Protein AF-A0A8J4SZD4-F1 (afdb_monomer_lite)

pLDDT: mean 70.12, std 21.13, range [36.16, 98.0]

Foldseek 3Di:
DDDPPDDDDPPDPDDDDDDPPPPDDDPVVLVVLQVVLVVVVQVVQVVVQKHQVDDDPNQWDQDPVRHTDGDRIDHHPDVVVVVVVVVVVVVVVVVVVVVVVVD

Radius of gyration: 24.24 Å; chains: 1; bounding box: 62×41×63 Å

Organism: NCBI:txid100268

InterPro domains:
  IPR000719 Protein kinase domain [PS50011] (1-103)
  IPR011009 Protein kinase-like domain superfamily [SSF56112] (27-81)

Structure (mmCIF, N/CA/C/O backbone):
data_AF-A0A8J4SZD4-F1
#
_entry.id   AF-A0A8J4SZD4-F1
#
loop_
_atom_site.group_PDB
_atom_site.id
_atom_site.type_symbol
_atom_site.label_atom_id
_atom_site.label_alt_id
_atom_site.label_comp_id
_atom_site.label_asym_id
_atom_site.label_entity_id
_atom_site.label_seq_id
_atom_site.pdbx_PDB_ins_code
_atom_site.Cartn_x
_atom_site.Cartn_y
_atom_site.Cartn_z
_atom_site.occupancy
_atom_site.B_iso_or_equiv
_atom_site.auth_seq_id
_atom_site.auth_comp_id
_atom_site.auth_asym_id
_atom_site.auth_atom_id
_atom_site.pdbx_PDB_model_num
ATOM 1 N N . MET A 1 1 ? -27.948 -29.672 19.122 1.00 38.41 1 MET A N 1
ATOM 2 C CA . MET A 1 1 ? -26.916 -29.962 18.101 1.00 38.41 1 MET A CA 1
ATOM 3 C C . MET A 1 1 ? -26.993 -28.837 17.076 1.00 38.41 1 MET A C 1
ATOM 5 O O . MET A 1 1 ? -28.045 -28.695 16.470 1.00 38.41 1 MET A O 1
ATOM 9 N N . ARG A 1 2 ? -25.996 -27.942 17.000 1.00 39.59 2 ARG A N 1
ATOM 10 C CA . ARG A 1 2 ? -26.020 -26.793 16.070 1.00 39.59 2 ARG A CA 1
ATOM 11 C C . ARG A 1 2 ? -25.418 -27.229 14.737 1.00 39.59 2 ARG A C 1
ATOM 13 O O . ARG A 1 2 ? -24.335 -27.804 14.732 1.00 39.59 2 ARG A O 1
ATOM 20 N N . ASN A 1 3 ? -26.155 -27.000 13.656 1.00 36.16 3 ASN A N 1
ATOM 21 C CA . ASN A 1 3 ? -25.737 -27.298 12.292 1.00 36.16 3 ASN A CA 1
ATOM 22 C C . ASN A 1 3 ? -24.805 -26.180 11.791 1.00 36.16 3 ASN A C 1
ATOM 24 O O . ASN A 1 3 ? -25.086 -25.003 12.014 1.00 36.16 3 ASN A O 1
ATOM 28 N N . ALA A 1 4 ? -23.682 -26.564 11.190 1.00 50.00 4 ALA A N 1
ATOM 29 C CA . ALA A 1 4 ? -22.552 -25.710 10.837 1.00 50.00 4 ALA A CA 1
ATOM 30 C C . ALA A 1 4 ? -22.607 -25.308 9.355 1.00 50.00 4 ALA A C 1
ATOM 32 O O . ALA A 1 4 ? -21.915 -25.891 8.524 1.00 50.00 4 ALA A O 1
ATOM 33 N N . SER A 1 5 ? -23.448 -24.331 9.013 1.00 51.81 5 SER A N 1
ATOM 34 C CA . SER A 1 5 ? -23.597 -23.896 7.616 1.00 51.81 5 SER A CA 1
ATOM 35 C C . SER A 1 5 ? -23.853 -22.396 7.426 1.00 51.81 5 SER A C 1
ATOM 37 O O . SER A 1 5 ? -24.392 -22.002 6.397 1.00 51.81 5 SER A O 1
ATOM 39 N N . GLU A 1 6 ? -23.435 -21.546 8.365 1.00 47.16 6 GLU A N 1
ATOM 40 C CA . GLU A 1 6 ? -23.302 -20.107 8.092 1.00 47.16 6 GLU A CA 1
ATOM 41 C C . GLU A 1 6 ? -21.835 -19.794 7.761 1.00 47.16 6 GLU A C 1
ATOM 43 O O . GLU A 1 6 ? -20.962 -20.079 8.586 1.00 47.16 6 GLU A O 1
ATOM 48 N N . PRO A 1 7 ? -21.514 -19.273 6.561 1.00 45.66 7 PRO A N 1
ATOM 49 C CA . PRO A 1 7 ? -20.153 -18.882 6.243 1.00 45.66 7 PRO A CA 1
ATOM 50 C C . PRO A 1 7 ? -19.784 -17.584 6.971 1.00 45.66 7 PRO A C 1
ATOM 52 O O . PRO A 1 7 ? -20.636 -16.743 7.249 1.00 45.66 7 PRO A O 1
ATOM 55 N N . LEU A 1 8 ? -18.485 -17.489 7.260 1.00 41.41 8 LEU A N 1
ATOM 56 C CA . LEU A 1 8 ? -17.723 -16.397 7.871 1.00 41.41 8 LEU A CA 1
ATOM 57 C C . LEU A 1 8 ? -18.346 -15.009 7.667 1.00 41.41 8 LEU A C 1
ATOM 59 O O . LEU A 1 8 ? -18.814 -14.681 6.579 1.00 41.41 8 LEU A O 1
ATOM 63 N N . SER A 1 9 ? -18.292 -14.169 8.699 1.00 45.34 9 SER A N 1
ATOM 64 C CA . SER A 1 9 ? -18.707 -12.766 8.666 1.00 45.34 9 SER A CA 1
ATOM 65 C C . SER A 1 9 ? -17.940 -11.974 7.599 1.00 45.34 9 SER A C 1
ATOM 67 O O . SER A 1 9 ? -16.925 -11.341 7.878 1.00 45.34 9 SER A O 1
ATOM 69 N N . VAL A 1 10 ? -18.423 -11.998 6.356 1.00 43.66 10 VAL A N 1
ATOM 70 C CA . VAL A 1 10 ? -17.891 -11.194 5.255 1.00 43.66 10 VAL A CA 1
ATOM 71 C C . VAL A 1 10 ? -18.336 -9.754 5.479 1.00 43.66 10 VAL A C 1
ATOM 73 O O . VAL A 1 10 ? -19.457 -9.371 5.137 1.00 43.66 10 VAL A O 1
ATOM 76 N N . ILE A 1 11 ? -17.459 -8.929 6.050 1.00 52.91 11 ILE A N 1
ATOM 77 C CA . ILE A 1 11 ? -17.645 -7.476 6.047 1.00 52.91 11 ILE A CA 1
ATOM 78 C C . ILE A 1 11 ? -17.439 -7.001 4.606 1.00 52.91 11 ILE A C 1
ATOM 80 O O . ILE A 1 11 ? -16.327 -6.734 4.157 1.00 52.91 11 ILE A O 1
ATOM 84 N N . ARG A 1 12 ? -18.532 -6.929 3.845 1.00 44.88 12 ARG A N 1
ATOM 85 C CA . ARG A 1 12 ? -18.533 -6.364 2.497 1.00 44.88 12 ARG A CA 1
ATOM 86 C C . ARG A 1 12 ? -18.556 -4.844 2.618 1.00 44.88 12 ARG A C 1
ATOM 88 O O . ARG A 1 12 ? -19.580 -4.269 2.977 1.00 44.88 12 ARG A O 1
ATOM 95 N N . LEU A 1 13 ? -17.443 -4.188 2.302 1.00 43.53 13 LEU A N 1
ATOM 96 C CA . LEU A 1 13 ? -17.398 -2.731 2.162 1.00 43.53 13 LEU A CA 1
ATOM 97 C C . LEU A 1 13 ? -18.167 -2.338 0.885 1.00 43.53 13 LEU A C 1
ATOM 99 O O . LEU A 1 13 ? -17.591 -2.217 -0.192 1.00 43.53 13 LEU A O 1
ATOM 103 N N . SER A 1 14 ? -19.497 -2.223 0.975 1.00 40.88 14 SER A N 1
ATOM 104 C CA . SER A 1 14 ? -20.357 -1.799 -0.136 1.00 40.88 14 SER A CA 1
ATOM 105 C C . SER A 1 14 ? -20.154 -0.311 -0.435 1.00 40.88 14 SER A C 1
ATOM 107 O O . SER A 1 14 ? -20.367 0.540 0.427 1.00 40.88 14 SER A O 1
ATOM 109 N N . THR A 1 15 ? -19.768 0.000 -1.668 1.00 46.84 15 THR A N 1
ATOM 110 C CA . THR A 1 15 ? -19.283 1.306 -2.142 1.00 46.84 15 THR A CA 1
ATOM 111 C C . THR A 1 15 ? -20.367 2.295 -2.602 1.00 46.84 15 THR A C 1
ATOM 113 O O . THR A 1 15 ? -20.072 3.198 -3.379 1.00 46.84 15 THR A O 1
ATOM 116 N N . THR A 1 16 ? -21.617 2.199 -2.139 1.00 42.69 16 THR A N 1
ATOM 117 C CA . THR A 1 16 ? -22.714 3.046 -2.670 1.00 42.69 16 THR A CA 1
ATOM 118 C C . THR A 1 16 ? -23.159 4.221 -1.800 1.00 42.69 16 THR A C 1
ATOM 120 O O . THR A 1 16 ? -24.014 4.988 -2.227 1.00 42.69 16 THR A O 1
ATOM 123 N N . GLU A 1 17 ? -22.557 4.457 -0.638 1.00 40.59 17 GLU A N 1
ATOM 124 C CA . GLU A 1 17 ? -22.859 5.638 0.181 1.00 40.59 17 GLU A CA 1
ATOM 125 C C . GLU A 1 17 ? -21.604 6.512 0.281 1.00 40.59 17 GLU A C 1
ATOM 127 O O . GLU A 1 17 ? -20.537 6.047 0.682 1.00 40.59 17 GLU A O 1
ATOM 132 N N . ARG A 1 18 ? -21.723 7.783 -0.133 1.00 39.03 18 ARG A N 1
ATOM 133 C CA . ARG A 1 18 ? -20.653 8.799 -0.082 1.00 39.03 18 ARG A CA 1
ATOM 134 C C . ARG A 1 18 ? -19.902 8.701 1.253 1.00 39.03 18 ARG A C 1
ATOM 136 O O . ARG A 1 18 ? -20.573 8.723 2.289 1.00 39.03 18 ARG A O 1
ATOM 143 N N . PRO A 1 19 ? -18.556 8.653 1.285 1.00 42.69 19 PRO A N 1
ATOM 144 C CA . PRO A 1 19 ? -17.849 8.467 2.538 1.00 42.69 19 PRO A CA 1
ATOM 145 C C . PRO A 1 19 ? -17.997 9.742 3.367 1.00 42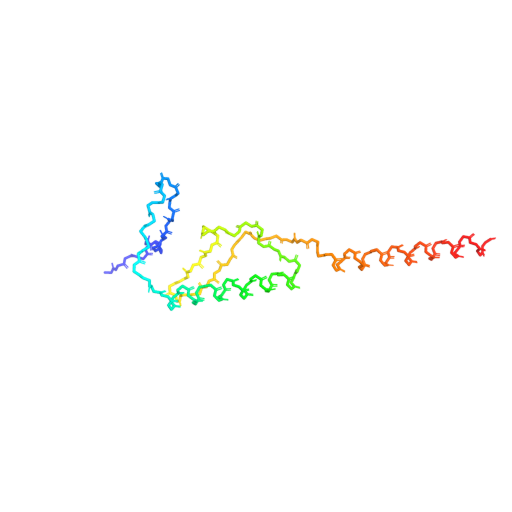.69 19 PRO A C 1
ATOM 147 O O . PRO A 1 19 ? -17.285 10.730 3.193 1.00 42.69 19 PRO A O 1
ATOM 150 N N . ARG A 1 20 ? -18.955 9.734 4.297 1.00 44.53 20 ARG A N 1
ATOM 151 C CA . ARG A 1 20 ? -18.875 10.580 5.480 1.00 44.53 20 ARG A CA 1
ATOM 152 C C . ARG A 1 20 ? -17.619 10.120 6.198 1.00 44.53 20 ARG A C 1
ATOM 154 O O . ARG A 1 20 ? -17.601 9.020 6.740 1.00 44.53 20 ARG A O 1
ATOM 161 N N . PHE A 1 21 ? -16.582 10.952 6.159 1.00 45.09 21 PHE A N 1
ATOM 162 C CA . PHE A 1 21 ? -15.345 10.817 6.922 1.00 45.09 21 PHE A CA 1
ATOM 163 C C . PHE A 1 21 ? -15.654 10.846 8.429 1.00 45.09 21 PHE A C 1
ATOM 165 O O . PHE A 1 21 ? -15.331 11.792 9.138 1.00 45.09 21 PHE A O 1
ATOM 172 N N . ARG A 1 22 ? -16.327 9.815 8.943 1.00 42.03 22 ARG A N 1
ATOM 173 C CA . ARG A 1 22 ? -16.266 9.458 10.351 1.00 42.03 22 ARG A CA 1
ATOM 174 C C . ARG A 1 22 ? -14.979 8.672 10.480 1.00 42.03 22 ARG A C 1
ATOM 176 O O . ARG A 1 22 ? -14.939 7.475 10.220 1.00 42.03 22 ARG A O 1
ATOM 183 N N . ILE A 1 23 ? -13.917 9.392 10.815 1.00 49.53 23 ILE A N 1
ATOM 184 C CA . ILE A 1 23 ? -12.736 8.815 11.445 1.00 49.53 23 ILE A CA 1
ATOM 185 C C . ILE A 1 23 ? -13.262 8.199 12.746 1.00 49.53 23 ILE A C 1
ATOM 187 O O . ILE A 1 23 ? -13.442 8.892 13.743 1.00 49.53 23 ILE A O 1
ATOM 191 N N . LEU A 1 24 ? -13.677 6.935 12.667 1.00 46.78 24 LEU A N 1
ATOM 192 C CA . LEU A 1 24 ? -14.072 6.140 13.819 1.00 46.78 24 LEU A CA 1
ATOM 193 C C . LEU A 1 24 ? -12.817 5.940 14.672 1.00 46.78 24 LEU A C 1
ATOM 195 O O . LEU A 1 24 ? -11.715 5.821 14.138 1.00 46.78 24 LEU A O 1
ATOM 199 N N . GLU A 1 25 ? -13.011 6.010 15.982 1.00 52.72 25 GLU A N 1
ATOM 200 C CA . GLU A 1 25 ? -12.001 6.028 17.039 1.00 52.72 25 GLU A CA 1
ATOM 201 C C . GLU A 1 25 ? -10.730 5.237 16.689 1.00 52.72 25 GLU A C 1
ATOM 203 O O . GLU A 1 25 ? -10.753 4.045 16.379 1.00 52.72 25 GLU A O 1
ATOM 208 N N . GLN A 1 26 ? -9.607 5.952 16.670 1.00 59.47 26 GLN A N 1
ATOM 209 C CA . GLN A 1 26 ? -8.366 5.502 16.056 1.00 59.47 26 GLN A CA 1
ATOM 210 C C . GLN A 1 26 ? -7.716 4.380 16.869 1.00 59.47 26 GLN A C 1
ATOM 212 O O . GLN A 1 26 ? -6.958 4.630 17.806 1.00 59.47 26 GLN A O 1
ATOM 217 N N . ASN A 1 27 ? -7.901 3.130 16.444 1.00 75.69 27 ASN A N 1
ATOM 218 C CA . ASN A 1 27 ? -6.972 2.065 16.807 1.00 75.69 27 ASN A CA 1
ATOM 219 C C . ASN A 1 27 ? -5.700 2.189 15.951 1.00 75.69 27 ASN A C 1
ATOM 221 O O . ASN A 1 27 ? -5.470 1.435 15.006 1.00 75.69 27 ASN A O 1
ATOM 225 N N . TYR A 1 28 ? -4.867 3.181 16.279 1.00 82.50 28 TYR A N 1
ATOM 226 C CA . TYR A 1 28 ? -3.597 3.431 15.594 1.00 82.50 28 TYR A CA 1
ATOM 227 C C . TYR A 1 28 ?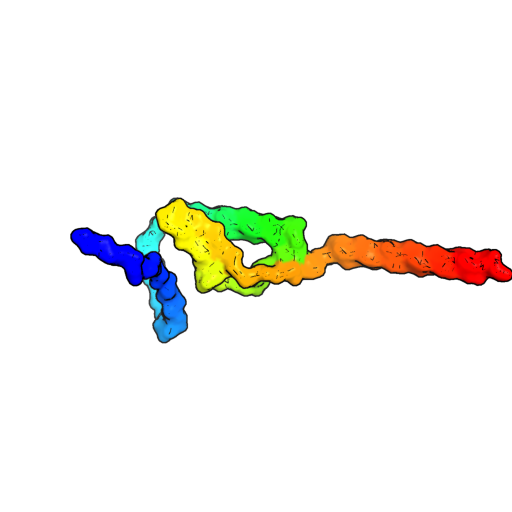 -2.655 2.223 15.613 1.00 82.50 28 TYR A C 1
ATOM 229 O O . TYR A 1 28 ? -1.848 2.070 14.697 1.00 82.50 28 TYR A O 1
ATOM 237 N N . ALA A 1 29 ? -2.742 1.378 16.645 1.00 84.88 29 ALA A N 1
ATOM 238 C CA . ALA A 1 29 ? -1.941 0.165 16.745 1.00 84.88 29 ALA A CA 1
ATOM 239 C C . ALA A 1 29 ? -2.343 -0.847 15.664 1.00 84.88 29 ALA A C 1
ATOM 241 O O . ALA A 1 29 ? -1.483 -1.311 14.918 1.00 84.88 29 ALA A O 1
ATOM 242 N N . TRP A 1 30 ? -3.643 -1.107 15.517 1.00 87.19 30 TRP A N 1
ATOM 243 C CA . TRP A 1 30 ? -4.168 -1.982 14.470 1.00 87.19 30 TRP A CA 1
ATOM 244 C C . TRP A 1 30 ? -3.881 -1.432 13.071 1.00 87.19 30 TRP A C 1
ATOM 246 O O . TRP A 1 30 ? -3.332 -2.139 12.229 1.00 87.19 30 TRP A O 1
ATOM 256 N N . TH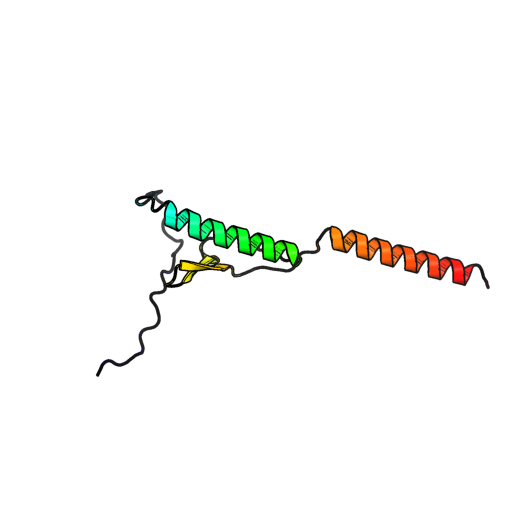R A 1 31 ? -4.143 -0.141 12.838 1.00 88.38 31 THR A N 1
ATOM 257 C CA . THR A 1 31 ? -3.860 0.491 11.539 1.00 88.38 31 THR A CA 1
ATOM 258 C C . THR A 1 31 ? -2.383 0.367 11.173 1.00 88.38 31 THR A C 1
ATOM 260 O O . THR A 1 31 ? -2.051 0.065 10.029 1.00 88.38 31 THR A O 1
ATOM 263 N N . ARG A 1 32 ? -1.477 0.546 12.143 1.00 91.50 32 ARG A N 1
ATOM 264 C CA . ARG A 1 32 ? -0.038 0.354 11.934 1.00 91.50 32 ARG A CA 1
ATOM 265 C C . ARG A 1 32 ? 0.301 -1.094 11.580 1.00 91.50 32 ARG A C 1
ATOM 267 O O . ARG A 1 32 ? 1.108 -1.300 10.681 1.00 91.50 32 ARG A O 1
ATOM 274 N N . GLN A 1 33 ? -0.297 -2.075 12.256 1.00 91.56 33 GLN A N 1
ATOM 275 C CA . GLN A 1 33 ? -0.070 -3.498 11.976 1.00 91.56 33 GLN A CA 1
ATOM 276 C C . GLN A 1 33 ? -0.516 -3.882 10.563 1.00 91.56 33 GLN A C 1
ATOM 278 O O . GLN A 1 33 ? 0.229 -4.556 9.854 1.00 91.56 33 GLN A O 1
ATOM 283 N N . VAL A 1 34 ? -1.689 -3.414 10.131 1.00 92.19 34 VAL A N 1
ATOM 284 C CA . VAL A 1 34 ? -2.187 -3.647 8.768 1.00 92.19 34 VAL A CA 1
ATOM 285 C C . VAL A 1 34 ? -1.266 -2.986 7.747 1.00 92.19 34 VAL A C 1
ATOM 287 O O . VAL A 1 34 ? -0.793 -3.651 6.829 1.00 92.19 34 VAL A O 1
ATOM 290 N N . LEU A 1 35 ? -0.942 -1.701 7.931 1.00 94.44 35 LEU A N 1
ATOM 291 C CA . LEU A 1 35 ? -0.071 -0.974 7.005 1.00 94.44 35 LEU A CA 1
ATOM 292 C C . LEU A 1 35 ? 1.313 -1.616 6.888 1.00 94.44 35 LEU A C 1
ATOM 294 O O . LEU A 1 35 ? 1.821 -1.727 5.778 1.00 94.44 35 LEU A O 1
ATOM 298 N N . GLN A 1 36 ? 1.892 -2.091 7.993 1.00 97.50 36 GLN A N 1
ATOM 299 C CA . GLN A 1 36 ? 3.185 -2.774 7.972 1.00 97.50 36 GLN A CA 1
ATOM 300 C C . GLN A 1 36 ? 3.148 -4.048 7.118 1.00 97.50 36 GLN A C 1
ATOM 302 O O . GLN A 1 36 ? 4.071 -4.307 6.347 1.00 97.50 36 GLN A O 1
ATOM 307 N N . GLN A 1 37 ? 2.085 -4.847 7.228 1.00 97.50 37 GLN A N 1
ATOM 308 C CA . GLN A 1 37 ? 1.944 -6.064 6.427 1.00 97.50 37 GLN A CA 1
ATOM 309 C C . GLN A 1 37 ? 1.699 -5.751 4.948 1.00 97.50 37 GLN A C 1
ATOM 311 O O . GLN A 1 37 ? 2.291 -6.395 4.080 1.00 97.50 37 GLN A O 1
ATOM 316 N N . VAL A 1 38 ? 0.899 -4.719 4.651 1.00 96.75 38 VAL A N 1
ATOM 317 C CA . VAL A 1 38 ? 0.708 -4.224 3.280 1.00 96.75 38 VAL A CA 1
ATOM 318 C C . VAL A 1 38 ? 2.049 -3.805 2.677 1.00 96.75 38 VAL A C 1
ATOM 320 O O . VAL A 1 38 ? 2.391 -4.254 1.586 1.00 96.75 38 VAL A O 1
ATOM 323 N N . THR A 1 39 ? 2.852 -3.005 3.385 1.00 97.75 39 THR A N 1
ATOM 324 C CA . THR A 1 39 ? 4.153 -2.553 2.869 1.00 97.75 39 THR A CA 1
ATOM 325 C C . THR A 1 39 ? 5.139 -3.702 2.691 1.00 97.75 39 THR A C 1
ATOM 327 O O . THR A 1 39 ? 5.848 -3.734 1.688 1.00 97.75 39 THR A O 1
ATOM 330 N N . ASN A 1 40 ? 5.153 -4.673 3.610 1.00 98.00 40 ASN A N 1
ATOM 331 C CA . ASN A 1 40 ? 5.998 -5.863 3.485 1.00 98.00 40 ASN A CA 1
ATOM 332 C C . ASN A 1 40 ? 5.620 -6.684 2.244 1.00 98.00 40 ASN A C 1
ATOM 334 O O . ASN A 1 40 ? 6.493 -7.086 1.478 1.00 98.00 40 ASN A O 1
ATOM 338 N N . THR A 1 41 ? 4.320 -6.879 2.010 1.00 96.56 41 THR A N 1
ATOM 339 C CA . THR A 1 41 ? 3.820 -7.626 0.846 1.00 96.56 41 THR A CA 1
ATOM 340 C C . THR A 1 41 ? 4.143 -6.902 -0.461 1.00 96.56 41 THR A C 1
ATOM 342 O O . THR A 1 41 ? 4.568 -7.534 -1.422 1.00 96.56 41 THR A O 1
ATOM 345 N N . LEU A 1 42 ? 4.014 -5.572 -0.503 1.00 96.00 42 LEU A N 1
ATOM 346 C CA . LEU A 1 42 ? 4.402 -4.779 -1.674 1.00 96.00 42 LEU A CA 1
ATOM 347 C C . LEU A 1 42 ? 5.909 -4.855 -1.957 1.00 96.00 42 LEU A C 1
ATOM 349 O O . LEU A 1 42 ? 6.288 -4.961 -3.120 1.00 96.00 42 LEU A O 1
ATOM 353 N N . SER A 1 43 ? 6.759 -4.837 -0.922 1.00 96.00 43 SER A N 1
ATOM 354 C CA . SER A 1 43 ? 8.208 -5.046 -1.090 1.00 96.00 43 SER A CA 1
ATOM 355 C C . SER A 1 43 ? 8.488 -6.395 -1.741 1.00 96.00 43 SER A C 1
ATOM 357 O O . SER A 1 43 ? 9.180 -6.460 -2.755 1.00 96.00 43 SER A O 1
ATOM 359 N N . TRP A 1 44 ? 7.866 -7.455 -1.215 1.00 95.56 44 TRP A N 1
ATOM 360 C CA . TRP A 1 44 ? 8.005 -8.801 -1.759 1.00 95.56 44 TRP A CA 1
ATOM 361 C C . TRP A 1 44 ? 7.529 -8.887 -3.214 1.00 95.56 44 TRP A C 1
ATOM 363 O O . TRP A 1 44 ? 8.226 -9.453 -4.053 1.00 95.56 44 TRP A O 1
ATOM 373 N N . LEU A 1 45 ? 6.384 -8.284 -3.555 1.00 94.31 45 LEU A N 1
ATOM 374 C CA . LEU A 1 45 ? 5.911 -8.235 -4.940 1.00 94.31 45 LEU A CA 1
ATOM 375 C C . LEU A 1 45 ? 6.958 -7.579 -5.850 1.00 94.31 45 LEU A C 1
ATOM 377 O O . LEU A 1 45 ? 7.334 -8.164 -6.867 1.00 94.31 45 LEU A O 1
ATOM 381 N N . HIS A 1 46 ? 7.483 -6.413 -5.466 1.00 91.94 46 HIS A N 1
ATOM 382 C CA . HIS A 1 46 ? 8.470 -5.692 -6.271 1.00 91.94 46 HIS A CA 1
ATOM 383 C C . HIS A 1 46 ? 9.777 -6.475 -6.456 1.00 91.94 46 HIS A C 1
ATOM 385 O O . HIS A 1 46 ? 10.330 -6.482 -7.557 1.00 91.94 46 HIS A O 1
ATOM 391 N N . GLU A 1 47 ? 10.244 -7.179 -5.423 1.00 92.44 47 GLU A N 1
ATOM 392 C CA . GLU A 1 47 ? 11.397 -8.089 -5.506 1.00 92.44 47 GLU A CA 1
ATOM 393 C C . GLU A 1 47 ? 11.166 -9.228 -6.512 1.00 92.44 47 GLU A C 1
ATOM 395 O O . GLU A 1 47 ? 12.103 -9.676 -7.172 1.00 92.44 47 GLU A O 1
ATOM 400 N N . ASN A 1 48 ? 9.911 -9.642 -6.695 1.00 91.31 48 ASN A N 1
ATOM 401 C CA . ASN A 1 48 ? 9.501 -10.714 -7.602 1.00 91.31 48 ASN A CA 1
ATOM 402 C C . ASN A 1 48 ? 9.001 -10.204 -8.967 1.00 91.31 48 ASN A C 1
ATOM 404 O O . ASN A 1 48 ? 8.353 -10.944 -9.705 1.00 91.31 48 ASN A O 1
ATOM 408 N N . SER A 1 49 ? 9.312 -8.953 -9.338 1.00 91.12 49 SER A N 1
ATOM 409 C CA . SER A 1 49 ? 8.836 -8.326 -10.587 1.00 91.12 49 SER A CA 1
ATOM 410 C C . SER A 1 49 ? 7.308 -8.349 -10.725 1.00 91.12 49 SER A C 1
ATOM 412 O O . SER A 1 49 ? 6.757 -8.472 -11.819 1.00 91.12 49 SER A O 1
ATOM 414 N N . MET A 1 50 ? 6.609 -8.224 -9.599 1.00 92.44 50 MET A N 1
ATOM 415 C CA . MET A 1 50 ? 5.162 -8.082 -9.516 1.00 92.44 50 MET A CA 1
ATOM 416 C C . MET A 1 50 ? 4.797 -6.742 -8.882 1.00 92.44 50 MET A C 1
ATOM 418 O O . MET A 1 50 ? 5.493 -6.226 -8.014 1.00 92.44 50 MET A O 1
ATOM 422 N N . ALA A 1 51 ? 3.694 -6.149 -9.308 1.00 91.12 51 ALA A N 1
ATOM 423 C CA . ALA A 1 51 ? 3.186 -4.916 -8.735 1.00 91.12 51 ALA A CA 1
ATOM 424 C C . ALA A 1 51 ? 1.676 -5.034 -8.581 1.00 91.12 51 ALA A C 1
ATOM 426 O O . ALA A 1 51 ? 0.990 -5.577 -9.445 1.00 91.12 51 ALA A O 1
ATOM 427 N N . HIS A 1 52 ? 1.145 -4.487 -7.491 1.00 91.94 52 HIS A N 1
ATOM 428 C CA . HIS A 1 52 ? -0.299 -4.501 -7.282 1.00 91.94 52 HIS A CA 1
ATOM 429 C C . HIS A 1 52 ? -1.020 -3.559 -8.260 1.00 91.94 52 HIS A C 1
ATOM 431 O O . HIS A 1 52 ? -2.070 -3.913 -8.780 1.00 91.94 52 HIS A O 1
ATOM 437 N N . ARG A 1 53 ? -0.473 -2.359 -8.524 1.00 88.44 53 ARG A N 1
ATOM 438 C CA . ARG A 1 53 ? -0.986 -1.332 -9.470 1.00 88.44 53 ARG A CA 1
ATOM 439 C C . ARG A 1 53 ? -2.399 -0.780 -9.210 1.00 88.44 53 ARG A C 1
ATOM 441 O O . ARG A 1 53 ? -2.711 0.296 -9.707 1.00 88.44 53 ARG A O 1
ATOM 448 N N . ASN A 1 54 ? -3.220 -1.454 -8.409 1.00 89.94 54 ASN A N 1
ATOM 449 C CA . ASN A 1 54 ? -4.587 -1.071 -8.067 1.00 89.94 54 ASN A CA 1
ATOM 450 C C . ASN A 1 54 ? -4.912 -1.402 -6.598 1.00 89.94 54 ASN A C 1
ATOM 452 O O . ASN A 1 54 ? -5.804 -2.200 -6.294 1.00 89.94 54 ASN A O 1
ATOM 456 N N . LEU A 1 55 ? -4.141 -0.814 -5.680 1.00 88.94 55 LEU A N 1
ATOM 457 C CA . LEU A 1 55 ? -4.270 -1.045 -4.241 1.00 88.94 55 LEU A CA 1
ATOM 458 C C . LEU A 1 55 ? -5.506 -0.315 -3.686 1.00 88.94 55 LEU A C 1
ATOM 460 O O . LEU A 1 55 ? -5.426 0.816 -3.206 1.00 88.94 55 LEU A O 1
ATOM 464 N N . LEU A 1 56 ? -6.661 -0.971 -3.780 1.00 88.88 56 LEU A N 1
ATOM 465 C CA . LEU A 1 56 ? -7.938 -0.510 -3.237 1.00 88.88 56 LEU A CA 1
ATOM 466 C C . LEU A 1 56 ? -8.272 -1.283 -1.954 1.00 88.88 56 LEU A C 1
ATOM 468 O O . LEU A 1 56 ? -7.927 -2.460 -1.863 1.00 88.88 56 LEU A O 1
ATOM 472 N N . PRO A 1 57 ? -9.021 -0.700 -0.997 1.00 88.00 57 PRO A N 1
ATOM 473 C CA . PRO A 1 57 ? -9.406 -1.399 0.234 1.00 88.00 57 PRO A CA 1
ATOM 474 C C . PRO A 1 57 ? -10.107 -2.746 0.004 1.00 88.00 57 PRO A C 1
ATOM 476 O O . PRO A 1 57 ? -9.924 -3.671 0.780 1.00 88.00 57 PRO A O 1
ATOM 479 N N . GLN A 1 58 ? -10.869 -2.880 -1.086 1.00 89.94 58 GLN A N 1
ATOM 480 C CA . GLN A 1 58 ? -11.548 -4.127 -1.461 1.00 89.94 58 GLN A CA 1
ATOM 481 C C . GLN A 1 58 ? -10.600 -5.270 -1.886 1.00 89.94 58 GLN A C 1
ATOM 483 O O . GLN A 1 58 ? -11.052 -6.404 -2.004 1.00 89.94 58 GLN A O 1
ATOM 488 N N . HIS A 1 59 ? -9.316 -4.983 -2.139 1.00 90.69 59 HIS A N 1
ATOM 489 C CA . HIS A 1 59 ? -8.279 -5.972 -2.473 1.00 90.69 59 HIS A CA 1
ATOM 490 C C . HIS A 1 59 ? -7.368 -6.299 -1.276 1.00 90.69 59 HIS A C 1
ATOM 492 O O . HIS A 1 59 ? -6.391 -7.030 -1.428 1.00 90.69 59 HIS A O 1
ATOM 498 N N . ILE A 1 60 ? -7.677 -5.75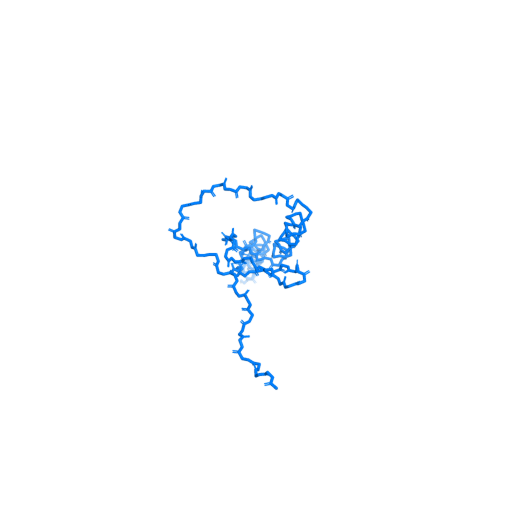5 -0.093 1.00 92.12 60 ILE A N 1
ATOM 499 C CA . ILE A 1 60 ? -6.946 -5.987 1.152 1.00 92.12 60 ILE A CA 1
ATOM 500 C C . ILE A 1 60 ? -7.860 -6.781 2.079 1.00 92.12 60 ILE A C 1
ATOM 502 O O . ILE A 1 60 ? -8.835 -6.253 2.613 1.00 92.12 60 ILE A O 1
ATOM 506 N N . PHE A 1 61 ? -7.540 -8.051 2.278 1.00 92.06 61 PHE A N 1
ATOM 507 C CA . PHE A 1 61 ? -8.274 -8.925 3.184 1.00 92.06 61 PHE A CA 1
ATOM 508 C C . PHE A 1 61 ? -7.528 -9.017 4.509 1.00 92.06 61 PHE A C 1
ATOM 510 O O . PHE A 1 61 ? -6.302 -9.105 4.522 1.00 92.06 61 PHE A O 1
ATOM 517 N N . VAL A 1 62 ? -8.269 -8.986 5.615 1.00 91.62 62 VAL A N 1
ATOM 518 C CA . VAL A 1 62 ? -7.734 -9.179 6.965 1.00 91.62 62 VAL A CA 1
ATOM 519 C C . VAL A 1 62 ? -8.491 -10.339 7.592 1.00 91.62 62 VAL A C 1
ATOM 521 O O . VAL A 1 62 ? -9.721 -10.315 7.605 1.00 91.62 62 VAL A O 1
ATOM 524 N N . ASP A 1 63 ? -7.774 -11.361 8.053 1.00 88.69 63 ASP A N 1
ATOM 525 C CA . ASP A 1 63 ? -8.389 -12.508 8.728 1.00 88.69 63 ASP A CA 1
ATOM 526 C C . ASP A 1 63 ? -8.701 -12.219 10.210 1.00 88.69 63 ASP A C 1
ATOM 528 O O . ASP A 1 63 ? -8.353 -11.166 10.754 1.00 88.69 63 ASP A O 1
ATOM 532 N N . ASP A 1 64 ? -9.338 -13.180 10.884 1.00 88.56 64 ASP A N 1
ATOM 533 C CA . ASP A 1 64 ? -9.711 -13.076 12.303 1.00 88.56 64 ASP A CA 1
ATOM 534 C C . ASP A 1 64 ? -8.496 -12.964 13.251 1.00 88.56 64 ASP A C 1
ATOM 536 O O . ASP A 1 64 ? -8.643 -12.623 14.427 1.00 88.56 64 ASP A O 1
ATOM 540 N N . HIS A 1 65 ? -7.286 -13.232 12.753 1.00 86.81 65 HIS A N 1
ATOM 541 C CA . HIS A 1 65 ? -6.025 -13.109 13.481 1.00 86.81 65 HIS A CA 1
ATOM 542 C C . HIS A 1 65 ? -5.282 -11.798 13.173 1.00 86.81 65 HIS A C 1
ATOM 544 O O . HIS A 1 65 ? -4.255 -11.520 13.793 1.00 86.81 65 HIS A O 1
ATOM 550 N N . GLY A 1 66 ? -5.796 -10.973 12.256 1.00 87.00 66 GLY A N 1
ATOM 551 C CA . GLY A 1 66 ? -5.172 -9.722 11.838 1.00 87.00 66 GLY A CA 1
ATOM 552 C C . GLY A 1 66 ? -4.103 -9.876 10.752 1.00 87.00 66 GLY A C 1
ATOM 553 O O . GLY A 1 66 ? -3.350 -8.925 10.523 1.00 87.00 66 GLY A O 1
ATOM 554 N N . ASN A 1 67 ? -4.013 -11.031 10.086 1.00 92.75 67 ASN A N 1
ATOM 555 C CA . ASN A 1 67 ? -3.101 -11.227 8.959 1.00 92.75 67 ASN A CA 1
ATOM 556 C C . ASN A 1 67 ? -3.672 -10.593 7.692 1.00 92.75 67 ASN A C 1
ATOM 558 O O . ASN A 1 67 ? -4.860 -10.735 7.401 1.00 92.75 67 ASN A O 1
ATOM 562 N N . VAL A 1 68 ? -2.815 -9.924 6.921 1.00 94.25 68 VAL A N 1
ATOM 563 C CA . VAL A 1 68 ? -3.187 -9.258 5.669 1.00 94.25 68 VAL A CA 1
ATOM 564 C C . VAL A 1 68 ? -2.893 -10.145 4.462 1.00 94.25 68 VAL A C 1
ATOM 566 O O . VAL A 1 68 ? -1.791 -10.672 4.323 1.00 94.25 68 VAL A O 1
ATOM 569 N N . ILE A 1 69 ? -3.851 -10.223 3.539 1.00 92.75 69 ILE A N 1
ATOM 570 C CA . ILE A 1 69 ? -3.689 -10.808 2.204 1.00 92.75 69 ILE A CA 1
ATOM 571 C C . ILE A 1 69 ? -3.985 -9.723 1.162 1.00 92.75 69 ILE A C 1
ATOM 573 O O . ILE A 1 69 ? -5.050 -9.102 1.194 1.00 92.75 69 ILE A O 1
ATOM 577 N N . LEU A 1 70 ? -3.044 -9.501 0.239 1.00 93.56 70 LEU A N 1
ATOM 578 C CA . LEU A 1 70 ? -3.236 -8.641 -0.933 1.00 93.56 70 LEU A CA 1
ATOM 579 C C . LEU A 1 70 ? -3.609 -9.490 -2.151 1.00 93.56 70 LEU A C 1
ATOM 581 O O . LEU A 1 70 ? -2.905 -10.446 -2.473 1.00 93.56 70 LEU A O 1
ATOM 585 N N . CYS A 1 71 ? -4.684 -9.114 -2.839 1.00 88.75 71 CYS A N 1
ATOM 586 C CA . CYS A 1 71 ? -5.166 -9.777 -4.054 1.00 88.75 71 CYS A CA 1
ATOM 587 C C . CYS A 1 71 ? -5.008 -8.870 -5.285 1.00 88.75 71 CYS A C 1
ATOM 589 O O . CYS A 1 71 ? -4.741 -7.683 -5.144 1.00 88.75 71 CY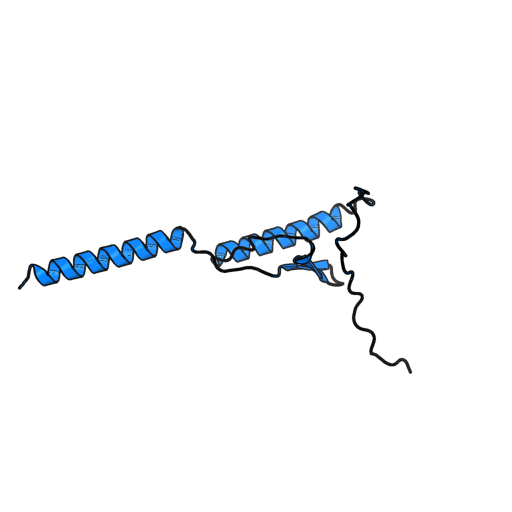S A O 1
ATOM 591 N N . GLU A 1 72 ? -5.217 -9.413 -6.489 1.00 88.69 72 GLU A N 1
ATOM 592 C CA . GLU A 1 72 ? -5.240 -8.635 -7.745 1.00 88.69 72 GLU A CA 1
ATOM 593 C C . GLU A 1 72 ? -3.909 -7.909 -8.050 1.00 88.69 72 GLU A C 1
ATOM 595 O O . GLU A 1 72 ? -3.853 -6.686 -8.210 1.00 88.69 72 GLU A O 1
ATOM 600 N N . TYR A 1 73 ? -2.815 -8.676 -8.110 1.00 92.12 73 TYR A N 1
ATOM 601 C CA . TYR A 1 73 ? -1.477 -8.203 -8.479 1.00 92.12 73 TYR A CA 1
ATOM 602 C C . TYR A 1 73 ? -0.974 -8.882 -9.756 1.00 92.12 73 TYR A C 1
ATOM 604 O O . TYR A 1 73 ? -1.327 -10.020 -10.063 1.00 92.12 73 TYR A O 1
ATOM 612 N N . GLU A 1 74 ? -0.115 -8.187 -10.498 1.00 88.75 74 GLU A N 1
ATOM 613 C CA . GLU A 1 74 ? 0.319 -8.610 -11.830 1.00 88.75 74 GLU A CA 1
ATOM 614 C C . GLU A 1 74 ? 1.833 -8.524 -11.989 1.00 88.75 74 GLU A C 1
ATOM 616 O O . GLU A 1 74 ? 2.503 -7.718 -11.337 1.00 88.75 74 GLU A O 1
ATOM 621 N N . TYR A 1 75 ? 2.375 -9.312 -12.918 1.00 88.19 75 TYR A N 1
ATOM 622 C CA . TYR A 1 75 ? 3.753 -9.138 -13.362 1.00 88.19 75 TYR A CA 1
ATOM 623 C C . TYR A 1 75 ? 3.942 -7.766 -14.017 1.00 88.19 75 TYR A C 1
ATOM 625 O O . TYR A 1 75 ? 3.125 -7.304 -14.819 1.00 88.19 75 TYR A O 1
ATOM 633 N N . PHE A 1 76 ? 5.068 -7.128 -13.714 1.00 82.19 76 PHE A N 1
ATOM 634 C CA . PHE A 1 76 ? 5.551 -5.978 -14.457 1.00 82.19 76 PHE A CA 1
ATOM 635 C C . PHE A 1 76 ? 6.951 -6.260 -14.979 1.00 82.19 76 PHE A C 1
ATOM 637 O O . PHE A 1 76 ? 7.780 -6.862 -14.299 1.00 82.19 76 PHE A O 1
ATOM 644 N N . ALA A 1 77 ? 7.228 -5.805 -16.198 1.00 64.81 77 ALA A N 1
ATOM 645 C CA . ALA A 1 77 ? 8.596 -5.757 -16.672 1.00 64.81 77 ALA A CA 1
ATOM 646 C C . ALA A 1 77 ? 9.356 -4.761 -15.787 1.00 64.81 77 ALA A C 1
ATOM 648 O O . ALA A 1 77 ? 9.129 -3.554 -15.854 1.00 64.81 77 ALA A O 1
ATOM 649 N N . SER A 1 78 ? 10.214 -5.276 -14.912 1.00 64.25 78 SER A N 1
ATOM 650 C CA . SER A 1 78 ? 11.199 -4.458 -14.219 1.00 64.25 78 SER A CA 1
ATOM 651 C C . SER A 1 78 ? 12.168 -3.890 -15.258 1.00 64.25 78 SER A C 1
ATOM 653 O O . SER A 1 78 ? 12.662 -4.645 -16.097 1.00 64.25 78 SER A O 1
ATOM 655 N N . GLU A 1 79 ? 12.495 -2.595 -15.201 1.00 58.78 79 GLU A N 1
ATOM 656 C CA . GLU A 1 79 ? 13.555 -1.994 -16.039 1.00 58.78 79 GLU A CA 1
ATOM 657 C C . GLU A 1 79 ? 14.885 -2.766 -15.922 1.00 58.78 79 GLU A C 1
ATOM 659 O O . GLU A 1 79 ? 15.655 -2.848 -16.878 1.00 58.78 79 GLU A O 1
ATOM 664 N N . ARG A 1 80 ? 15.119 -3.449 -14.790 1.00 57.09 80 ARG A N 1
ATOM 665 C CA . ARG A 1 80 ? 16.277 -4.341 -14.601 1.00 57.09 80 ARG A CA 1
ATOM 666 C C . ARG A 1 80 ? 16.289 -5.525 -15.574 1.00 57.09 80 ARG A C 1
ATOM 668 O O . ARG A 1 80 ? 17.366 -5.965 -15.963 1.00 57.09 80 ARG A O 1
ATOM 675 N N . LEU A 1 81 ? 15.121 -6.039 -15.967 1.00 56.78 81 LEU A N 1
ATOM 676 C CA . LEU A 1 81 ? 15.005 -7.114 -16.955 1.00 56.78 81 LEU A CA 1
ATOM 677 C C . LEU A 1 81 ? 15.157 -6.589 -18.384 1.00 56.78 81 LEU A C 1
ATOM 679 O O . LEU A 1 81 ? 15.744 -7.287 -19.209 1.00 56.78 81 LEU A O 1
ATOM 683 N N . LEU A 1 82 ? 14.713 -5.359 -18.663 1.00 55.91 82 LEU A N 1
ATOM 684 C CA . LEU A 1 82 ? 14.926 -4.720 -19.965 1.00 55.91 82 LEU A CA 1
ATOM 685 C C . LEU A 1 82 ? 16.421 -4.570 -20.260 1.00 55.91 82 LEU A C 1
ATOM 687 O O . LEU A 1 82 ? 16.862 -5.029 -21.307 1.00 55.91 82 LEU A O 1
ATOM 691 N N . HIS A 1 83 ? 17.226 -4.097 -19.304 1.00 57.06 83 HIS A N 1
ATOM 692 C CA . HIS A 1 83 ? 18.680 -4.024 -19.493 1.00 57.06 83 HIS A CA 1
ATOM 693 C C . HIS A 1 83 ? 19.351 -5.396 -19.660 1.00 57.06 83 HIS A C 1
ATOM 695 O O . HIS A 1 83 ? 20.299 -5.521 -20.434 1.00 57.06 83 HIS A O 1
ATOM 701 N N . SER A 1 84 ? 18.863 -6.446 -18.984 1.00 57.03 84 SER A N 1
ATOM 702 C CA . SER A 1 84 ? 19.390 -7.802 -19.204 1.00 57.03 84 SER A CA 1
ATOM 703 C C . SER A 1 84 ? 19.001 -8.378 -20.567 1.00 57.03 84 SER A C 1
ATOM 705 O O . SER A 1 84 ? 19.796 -9.087 -21.178 1.00 57.03 84 SER A O 1
ATOM 707 N N . LEU A 1 85 ? 17.805 -8.059 -21.071 1.00 56.00 85 LEU A N 1
ATOM 708 C CA . LEU A 1 85 ? 17.348 -8.505 -22.385 1.00 56.00 85 LEU A CA 1
ATOM 709 C C . LEU A 1 85 ? 18.063 -7.741 -23.501 1.00 56.00 85 LEU A C 1
ATOM 711 O O . LEU A 1 85 ? 18.526 -8.381 -24.440 1.00 56.00 85 LEU A O 1
ATOM 715 N N . GLU A 1 86 ? 18.231 -6.424 -23.357 1.00 59.38 86 GLU A N 1
ATOM 716 C CA . GLU A 1 86 ? 19.010 -5.578 -24.269 1.00 59.38 86 GLU A CA 1
ATOM 717 C C . GLU A 1 86 ? 20.463 -6.060 -24.378 1.00 59.38 86 GLU A C 1
ATOM 719 O O . GLU A 1 86 ? 20.961 -6.244 -25.492 1.00 59.38 86 GLU A O 1
ATOM 724 N N . ALA A 1 87 ? 21.108 -6.363 -23.243 1.00 58.75 87 ALA A N 1
ATOM 725 C CA . ALA A 1 87 ? 22.466 -6.906 -23.208 1.00 58.75 87 ALA A CA 1
ATOM 726 C C . ALA A 1 87 ? 22.582 -8.252 -23.950 1.00 58.75 87 ALA A C 1
ATOM 728 O O . ALA A 1 87 ? 23.486 -8.426 -24.767 1.00 58.75 87 ALA A O 1
ATOM 729 N N . VAL A 1 88 ? 21.631 -9.173 -23.745 1.00 58.88 88 VAL A N 1
ATOM 730 C CA . VAL A 1 88 ? 21.600 -10.473 -24.445 1.00 58.88 88 VAL A CA 1
ATOM 731 C C . VAL A 1 88 ? 21.321 -10.307 -25.946 1.00 58.88 88 VAL A C 1
ATOM 733 O O . VAL A 1 88 ? 21.895 -11.024 -26.770 1.00 58.88 88 VAL A O 1
ATOM 736 N N . THR A 1 89 ? 20.465 -9.361 -26.345 1.00 58.25 89 THR A N 1
ATOM 737 C CA . THR A 1 89 ? 20.233 -9.068 -27.770 1.00 58.25 89 THR A CA 1
ATOM 738 C C . THR A 1 89 ? 21.436 -8.419 -28.451 1.00 58.25 89 THR A C 1
ATOM 740 O O . THR A 1 89 ? 21.722 -8.769 -29.596 1.00 58.25 89 THR A O 1
ATOM 743 N N . MET A 1 90 ? 22.183 -7.543 -27.767 1.00 58.25 90 MET A N 1
ATOM 744 C CA . MET A 1 90 ? 23.434 -6.987 -28.300 1.00 58.25 90 MET A CA 1
ATOM 745 C C . MET A 1 90 ? 24.502 -8.070 -28.487 1.00 58.25 90 MET A C 1
ATOM 747 O O . MET A 1 90 ? 25.156 -8.105 -29.528 1.00 58.25 90 MET A O 1
ATOM 751 N N . GLU A 1 91 ? 24.639 -8.998 -27.537 1.00 59.06 91 GLU A N 1
ATOM 752 C CA . GLU A 1 91 ? 25.596 -10.107 -27.638 1.00 59.06 91 GLU A CA 1
ATOM 753 C C . GLU A 1 91 ? 25.264 -11.052 -28.810 1.00 59.06 91 GLU A C 1
ATOM 755 O O . GLU A 1 91 ? 26.151 -11.451 -29.567 1.00 59.06 91 GLU A O 1
ATOM 760 N N . ARG A 1 92 ? 23.973 -11.327 -29.055 1.00 52.25 92 ARG A N 1
ATOM 761 C CA . ARG A 1 92 ? 23.517 -12.077 -30.243 1.00 52.25 92 ARG A CA 1
ATOM 762 C C . ARG A 1 92 ? 23.765 -11.344 -31.562 1.00 52.25 92 ARG A C 1
ATOM 764 O O . ARG A 1 92 ? 24.036 -12.000 -32.567 1.00 52.25 92 ARG A O 1
ATOM 771 N N . SER A 1 93 ? 23.677 -10.013 -31.576 1.00 53.97 93 SER A N 1
ATOM 772 C CA . SER A 1 93 ? 23.989 -9.213 -32.767 1.00 53.97 93 SER A CA 1
ATOM 773 C C . SER A 1 93 ? 25.479 -9.272 -33.105 1.00 53.97 93 SER A C 1
ATOM 775 O O . SER A 1 93 ? 25.829 -9.479 -34.264 1.00 53.97 93 SER A O 1
ATOM 777 N N . LEU A 1 94 ? 26.352 -9.171 -32.097 1.00 56.56 94 LEU A N 1
ATOM 778 C CA . LEU A 1 94 ? 27.803 -9.297 -32.272 1.00 56.56 94 LEU A CA 1
ATOM 779 C C . LEU A 1 94 ? 28.206 -10.711 -32.714 1.00 56.56 94 LEU A C 1
ATOM 781 O O . LEU A 1 94 ? 29.054 -10.858 -33.588 1.00 56.56 94 LEU A O 1
ATOM 785 N N . TYR A 1 95 ? 27.561 -11.755 -32.181 1.00 54.53 95 TYR A N 1
ATOM 786 C CA . TYR A 1 95 ? 27.799 -13.130 -32.631 1.00 54.53 95 TYR A CA 1
ATOM 787 C C . TYR A 1 95 ? 27.445 -13.323 -34.117 1.00 54.53 95 TYR A C 1
ATOM 789 O O . TYR A 1 95 ? 28.210 -13.935 -34.859 1.00 54.53 95 TYR A O 1
ATOM 797 N N . ASN A 1 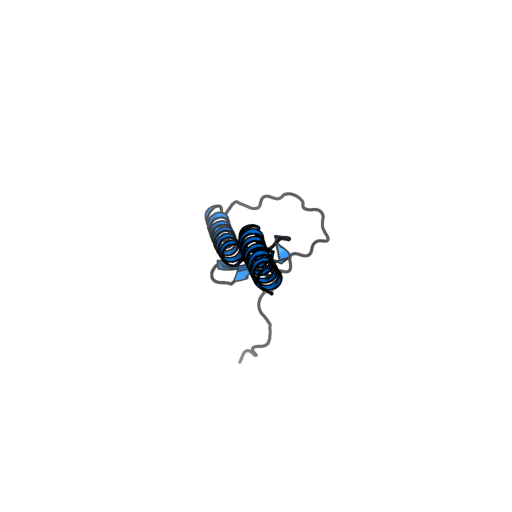96 ? 26.328 -12.755 -34.582 1.00 48.25 96 ASN A N 1
ATOM 798 C CA . ASN A 1 96 ? 25.935 -12.849 -35.991 1.00 48.25 96 ASN A CA 1
ATOM 799 C C . ASN A 1 96 ? 26.818 -12.000 -36.927 1.00 48.25 96 ASN A C 1
ATOM 801 O O . ASN A 1 96 ? 27.100 -12.446 -38.037 1.00 48.25 96 ASN A O 1
ATOM 805 N N . GLU A 1 97 ? 27.298 -10.825 -36.506 1.00 53.50 97 GLU A N 1
ATOM 806 C CA . GLU A 1 97 ? 28.245 -10.031 -37.311 1.00 53.50 97 GLU A CA 1
ATOM 807 C C . GLU A 1 97 ? 29.621 -10.700 -37.444 1.00 53.50 97 GLU A C 1
ATOM 809 O O . GLU A 1 97 ? 30.196 -10.715 -38.535 1.00 53.50 97 GLU A O 1
ATOM 814 N N . VAL A 1 98 ? 30.143 -11.299 -36.369 1.00 54.22 98 VAL A N 1
ATOM 815 C CA . VAL A 1 98 ? 31.444 -11.997 -36.391 1.00 54.22 98 VAL A CA 1
ATOM 816 C C . VAL A 1 98 ? 31.397 -13.243 -37.285 1.00 54.22 98 VAL A C 1
ATOM 818 O O . VAL A 1 98 ? 32.358 -13.532 -38.000 1.00 54.22 98 VAL A O 1
ATOM 821 N N . VAL A 1 99 ? 30.271 -13.963 -37.305 1.00 53.12 99 VAL A N 1
ATOM 822 C CA . VAL A 1 99 ? 30.089 -15.137 -38.179 1.00 53.12 99 VAL A CA 1
ATOM 823 C C . VAL A 1 99 ? 29.965 -14.737 -39.656 1.00 53.12 99 VAL A C 1
ATOM 825 O O . VAL A 1 99 ? 30.476 -15.450 -40.514 1.00 53.12 99 VAL A O 1
ATOM 828 N N . LEU A 1 100 ? 29.354 -13.590 -39.971 1.00 47.38 100 LEU A N 1
ATOM 829 C CA . LEU A 1 100 ? 29.209 -13.109 -41.354 1.00 47.38 100 LEU A CA 1
ATOM 830 C C . LEU A 1 100 ? 30.471 -12.445 -41.928 1.00 47.38 100 LEU A C 1
ATOM 832 O O . LEU A 1 100 ? 30.590 -12.343 -43.142 1.00 47.38 100 LEU A O 1
ATOM 836 N N . THR A 1 101 ? 31.411 -12.010 -41.087 1.00 49.72 101 THR A N 1
ATOM 837 C CA . THR A 1 101 ? 32.700 -11.427 -41.519 1.00 49.72 101 THR A CA 1
ATOM 838 C C . THR A 1 101 ? 33.841 -12.447 -41.612 1.00 49.72 101 THR A C 1
ATOM 840 O O . THR A 1 101 ? 34.928 -12.103 -42.072 1.00 49.72 101 THR A O 1
ATOM 843 N N . SER A 1 102 ? 33.600 -13.698 -41.201 1.00 49.84 102 SER A N 1
ATOM 844 C CA . SER A 1 102 ? 34.574 -14.804 -41.219 1.00 49.84 102 SER A CA 1
ATOM 845 C C . SER A 1 102 ? 34.321 -15.843 -42.332 1.00 49.84 102 SER A C 1
ATOM 847 O O . SER A 1 102 ? 34.933 -16.913 -42.313 1.00 49.84 102 SER A O 1
ATOM 849 N N . LEU A 1 103 ? 33.425 -15.540 -43.279 1.00 45.00 103 LEU A N 1
ATOM 850 C CA . LEU A 1 103 ? 33.164 -16.286 -44.522 1.00 45.00 103 LEU A CA 1
ATOM 851 C C . LEU A 1 103 ? 33.598 -15.449 -45.729 1.00 45.00 103 LEU A C 1
ATOM 853 O O . LEU A 1 103 ? 34.089 -16.061 -46.704 1.00 45.00 103 LEU A O 1
#

Secondary structure (DSSP, 8-state):
--------------TTS-------S--HHHHHHHHHHHHHHHHHHHHTTEE-S---GGGEEE-TT--EEE-S-EE---HHHHHHHHHHHHHHHHHHHHHHS--

Sequence (103 aa):
MRNASEPLSVIRLSTTERPRFRILEQNYAWTRQVLQQVTNTLSWLHENSMAHRNLLPQHIFVDDHGNVILCEYEYFASERLLHSLEAVTMERSLYNEVVLTSL